Protein AF-A0A0D6TR37-F1 (afdb_monomer_lite)

Sequence (110 aa):
MEVIMEQNIENQILEQIARKRVKKIKQFYSHLFIFTIGVIIYILKKYFGLSINFWPIRFINDFFMLCWTFVIVVQGAQLFLSERILGKNWEEQKIKRILEEEKIEKQNWR

Foldseek 3Di:
DVVVVLVVVLVVLVVVVVVVLVVVVVVLVVVVVVLVVVVVVLCCCVPVVPPPVDPVSVPDDPVNNVVVVVVNVVVVVVNVCCDVVCDPVVVVVVSVVVSVVVVVVVVVVD

Secondary structure (DSSP, 8-state):
-HHHHHHHHHHHHHHHHHHHHHHHHHHHHHHHHHHHHHHHHHHHHHHH------HHHHS--HHHHHHHHHHHHHHHHHHHHHHHTSHHHHHHHHHHHHHHHHHHHHHHT-

pLDDT: mean 75.68, std 7.84, range [49.44, 86.94]

Structure (mmCIF, N/CA/C/O backbone):
data_AF-A0A0D6TR37-F1
#
_entry.id   AF-A0A0D6TR37-F1
#
loop_
_atom_site.group_PDB
_atom_site.id
_atom_site.type_symbol
_atom_site.label_atom_id
_atom_site.label_alt_id
_atom_site.label_comp_id
_atom_site.label_asym_id
_atom_site.label_entity_id
_atom_site.label_seq_id
_atom_site.pdbx_PDB_ins_code
_atom_site.Cartn_x
_atom_site.Cartn_y
_atom_site.Cartn_z
_atom_site.occupancy
_atom_site.B_iso_or_equiv
_atom_site.auth_seq_id
_atom_site.auth_comp_id
_atom_site.auth_asym_id
_atom_site.auth_atom_id
_atom_site.pdbx_PDB_model_num
ATOM 1 N N . MET A 1 1 ? -22.156 15.033 31.005 1.00 64.19 1 MET A N 1
ATOM 2 C CA . MET A 1 1 ? -20.713 14.717 30.890 1.00 64.19 1 MET A CA 1
ATOM 3 C C . MET A 1 1 ? -20.467 13.419 30.132 1.00 64.19 1 MET A C 1
ATOM 5 O O . MET A 1 1 ? -19.619 13.432 29.254 1.00 64.19 1 MET A O 1
ATOM 9 N N . GLU A 1 2 ? -21.206 12.338 30.404 1.00 69.31 2 GLU A N 1
ATOM 10 C CA . GLU A 1 2 ? -20.991 11.044 29.727 1.00 69.31 2 GLU A CA 1
ATOM 11 C C . GLU A 1 2 ? -21.242 11.094 28.211 1.00 69.31 2 GLU A C 1
ATOM 13 O O . GLU A 1 2 ? -20.377 10.671 27.455 1.00 69.31 2 GLU A O 1
ATOM 18 N N . VAL A 1 3 ? -22.322 11.743 27.756 1.00 74.75 3 VAL A N 1
ATOM 19 C CA . VAL A 1 3 ? -22.634 11.892 26.315 1.00 74.75 3 VAL A CA 1
ATOM 20 C C . VAL A 1 3 ? -21.507 12.587 25.534 1.00 74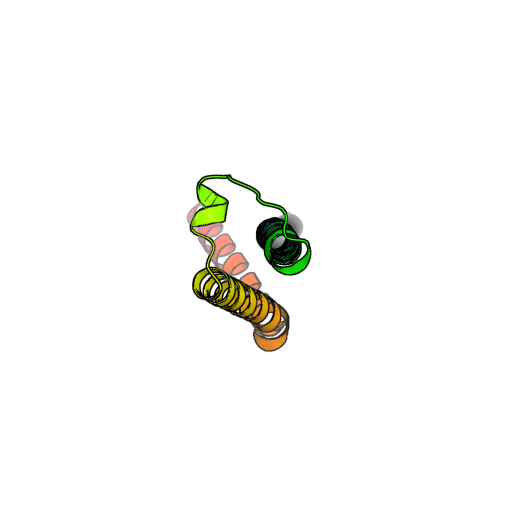.75 3 VAL A C 1
ATOM 22 O O . VAL A 1 3 ? -21.111 12.136 24.467 1.00 74.75 3 VAL A O 1
ATOM 25 N N . ILE A 1 4 ? -20.924 13.650 26.100 1.00 76.81 4 ILE A N 1
ATOM 26 C CA . ILE A 1 4 ? -19.824 14.406 25.469 1.00 76.81 4 ILE A CA 1
ATOM 27 C C . ILE A 1 4 ? -18.562 13.535 25.356 1.00 76.81 4 ILE A C 1
ATOM 29 O O . ILE A 1 4 ? -17.818 13.622 24.380 1.00 76.81 4 ILE A O 1
ATOM 33 N N . MET A 1 5 ? -18.322 12.680 26.351 1.00 74.44 5 MET A N 1
ATOM 34 C CA . MET A 1 5 ? -17.166 11.790 26.385 1.00 74.44 5 MET A CA 1
ATOM 35 C C . ME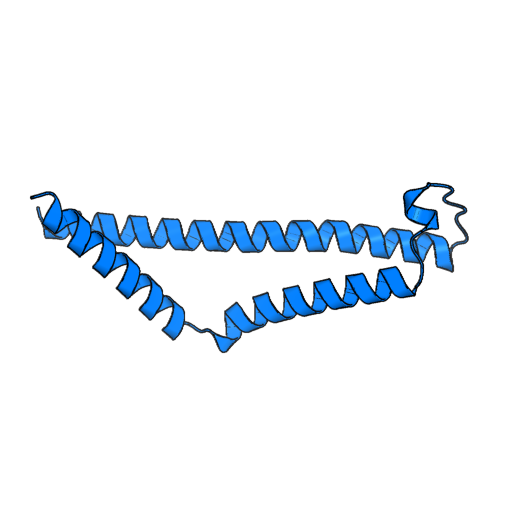T A 1 5 ? -17.300 10.636 25.382 1.00 74.44 5 MET A C 1
ATOM 37 O O . MET A 1 5 ? -16.308 10.286 24.747 1.00 74.44 5 MET A O 1
ATOM 41 N N . GLU A 1 6 ? -18.505 10.083 25.209 1.00 75.75 6 GLU A N 1
ATOM 42 C CA . GLU A 1 6 ? -18.782 9.063 24.189 1.00 75.75 6 GLU A CA 1
ATOM 43 C C . GLU A 1 6 ? -18.585 9.616 22.773 1.00 75.75 6 GLU A C 1
ATOM 45 O O . GLU A 1 6 ? -17.875 9.012 21.968 1.00 75.75 6 GLU A O 1
ATOM 50 N N . GLN A 1 7 ? -19.108 10.814 22.501 1.00 79.81 7 GLN A N 1
ATOM 51 C CA . GLN A 1 7 ? -18.947 11.471 21.202 1.00 79.81 7 GLN A CA 1
ATOM 52 C C . GLN A 1 7 ? -17.483 11.779 20.868 1.00 79.81 7 GLN A C 1
ATOM 54 O O . GLN A 1 7 ? -17.067 11.666 19.715 1.00 79.81 7 GLN A O 1
ATOM 59 N N . ASN A 1 8 ? -16.670 12.144 21.861 1.00 82.81 8 ASN A N 1
ATOM 60 C CA . ASN A 1 8 ? -15.248 12.389 21.634 1.00 82.81 8 ASN A CA 1
ATOM 61 C C . ASN A 1 8 ? -14.483 11.103 21.267 1.00 82.81 8 ASN A C 1
ATOM 63 O O . ASN A 1 8 ? -13.612 11.143 20.401 1.00 82.81 8 ASN A O 1
ATOM 67 N N . ILE A 1 9 ? -14.822 9.965 21.881 1.00 83.31 9 ILE A N 1
ATOM 68 C CA . ILE A 1 9 ? -14.188 8.667 21.593 1.00 83.31 9 ILE A CA 1
ATOM 69 C C . ILE A 1 9 ? -14.550 8.181 20.189 1.00 83.31 9 ILE A C 1
ATOM 71 O O . ILE A 1 9 ? -13.655 7.807 19.429 1.00 83.31 9 ILE A O 1
ATOM 75 N N . GLU A 1 10 ? -15.829 8.247 19.806 1.00 81.31 10 GLU A N 1
ATOM 76 C CA . GLU A 1 10 ? -16.255 7.892 18.445 1.00 81.31 10 GLU A CA 1
ATOM 77 C C . GLU A 1 10 ? -15.492 8.698 17.390 1.00 81.31 10 GLU A C 1
ATOM 79 O O . GLU A 1 10 ? -14.932 8.125 16.452 1.00 81.31 10 GLU A O 1
ATOM 84 N N . ASN A 1 11 ? -15.395 10.018 17.575 1.00 84.31 11 ASN A N 1
ATOM 85 C CA . ASN A 1 11 ? -14.668 10.890 16.655 1.00 84.31 11 ASN A CA 1
ATOM 86 C C . ASN A 1 11 ? -13.174 10.527 16.574 1.00 84.31 11 ASN A C 1
ATOM 88 O O . ASN A 1 11 ? -12.616 10.450 15.478 1.00 84.31 11 ASN A O 1
ATOM 92 N N . GLN A 1 12 ? -12.523 10.237 17.705 1.00 84.94 12 GLN A N 1
ATOM 93 C CA . GLN A 1 12 ? -11.112 9.836 17.726 1.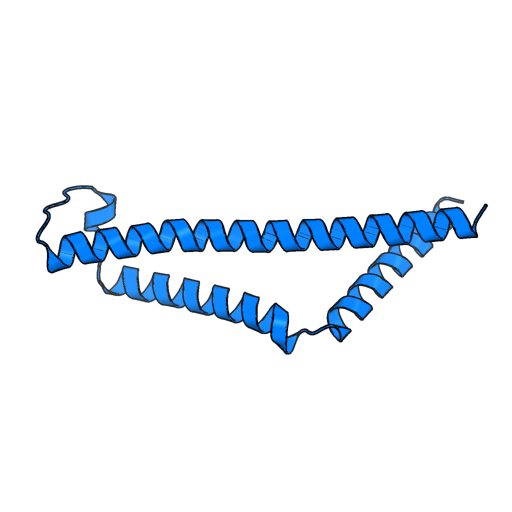00 84.94 12 GLN A CA 1
ATOM 94 C C . GLN A 1 12 ? -10.864 8.500 17.009 1.00 84.94 12 GLN A C 1
ATOM 96 O O . GLN A 1 12 ? -9.903 8.384 16.239 1.00 84.94 12 GLN A O 1
ATOM 101 N N . ILE A 1 13 ? -11.738 7.510 17.211 1.00 84.12 13 ILE A N 1
ATOM 102 C CA . ILE A 1 13 ? -11.657 6.200 16.552 1.00 84.12 13 ILE A CA 1
ATOM 103 C C . ILE A 1 13 ? -11.847 6.355 15.039 1.00 84.12 13 ILE A C 1
ATOM 105 O O . ILE A 1 13 ? -11.044 5.832 14.258 1.00 84.12 13 ILE A O 1
ATOM 109 N N . LEU A 1 14 ? -12.856 7.121 14.611 1.00 82.25 14 LEU A N 1
ATOM 110 C CA . LEU A 1 14 ? -13.120 7.399 13.197 1.00 82.25 14 LEU A CA 1
ATOM 111 C C . LEU A 1 14 ? -11.915 8.056 12.517 1.00 82.25 14 LEU A C 1
ATOM 113 O O . LEU A 1 14 ? -11.468 7.594 11.461 1.00 82.25 14 LEU A O 1
ATOM 117 N N . GLU A 1 15 ? -11.320 9.072 13.145 1.00 85.12 15 GLU A N 1
ATOM 118 C CA . GLU A 1 15 ? -10.122 9.707 12.606 1.00 85.12 15 GLU A CA 1
ATOM 119 C C . GLU A 1 15 ? -8.930 8.742 12.530 1.00 85.12 15 GLU A C 1
ATOM 121 O O . GLU A 1 15 ? -8.165 8.758 11.560 1.00 85.12 15 GLU A O 1
ATOM 126 N N . GLN A 1 16 ? -8.734 7.888 13.536 1.00 83.88 16 GLN A N 1
ATOM 127 C CA . GLN A 1 16 ? -7.621 6.941 13.552 1.00 83.88 16 GLN A CA 1
ATOM 128 C C . GLN A 1 16 ? -7.769 5.873 12.458 1.00 83.88 16 GLN A C 1
ATOM 130 O O . GLN A 1 16 ? -6.784 5.508 11.805 1.00 83.88 16 GLN A O 1
ATOM 135 N N . ILE A 1 17 ? -8.994 5.401 12.213 1.00 81.50 17 ILE A N 1
ATOM 136 C CA . ILE A 1 17 ? -9.315 4.459 11.135 1.00 81.50 17 ILE A CA 1
ATOM 137 C C . ILE A 1 17 ? -9.090 5.119 9.771 1.00 81.50 17 ILE A C 1
ATOM 139 O O . ILE A 1 17 ? -8.419 4.531 8.915 1.00 81.50 17 ILE A O 1
ATOM 143 N N . ALA A 1 18 ? -9.559 6.356 9.584 1.00 80.31 18 ALA A N 1
ATOM 144 C CA . ALA A 1 18 ? -9.324 7.131 8.368 1.00 80.31 18 ALA A CA 1
ATOM 145 C C . ALA A 1 18 ? -7.819 7.332 8.107 1.00 80.31 18 ALA A C 1
ATOM 147 O O . ALA A 1 18 ? -7.324 7.035 7.017 1.00 80.31 18 ALA A O 1
ATOM 148 N N . ARG A 1 19 ? -7.047 7.726 9.129 1.00 81.94 19 ARG A N 1
ATOM 149 C CA . ARG A 1 19 ? -5.585 7.885 9.031 1.00 81.94 19 ARG A CA 1
ATOM 150 C C . ARG A 1 19 ? -4.874 6.576 8.676 1.00 81.94 19 ARG A C 1
ATOM 152 O O . ARG A 1 19 ? -3.990 6.572 7.817 1.00 81.94 19 ARG A O 1
ATOM 159 N N . LYS A 1 20 ? -5.260 5.449 9.287 1.00 81.12 20 LYS A N 1
ATOM 160 C CA . LYS A 1 20 ? -4.694 4.121 8.971 1.00 81.12 20 LYS A CA 1
ATOM 161 C C . LYS A 1 20 ? -4.951 3.722 7.515 1.00 81.12 20 LYS A C 1
ATOM 163 O O . LYS A 1 20 ? -4.051 3.175 6.876 1.00 81.12 20 LYS A O 1
ATOM 168 N N . ARG A 1 21 ? -6.140 4.015 6.979 1.00 75.81 21 ARG A N 1
ATOM 169 C CA . ARG A 1 21 ? -6.493 3.758 5.571 1.00 75.81 21 ARG A CA 1
ATOM 170 C C . ARG A 1 21 ? -5.631 4.558 4.615 1.00 75.81 21 ARG A C 1
ATOM 172 O O . ARG A 1 21 ? -4.960 3.970 3.771 1.00 75.81 21 ARG A O 1
ATOM 179 N N . VAL A 1 22 ? -5.568 5.872 4.816 1.00 80.62 22 VAL A N 1
ATOM 180 C CA . VAL A 1 22 ? -4.742 6.765 3.994 1.00 80.62 22 VAL A CA 1
ATOM 181 C C . VAL A 1 22 ? -3.278 6.329 4.030 1.00 80.62 22 VAL A C 1
ATOM 183 O O . VAL A 1 22 ? -2.623 6.288 2.992 1.00 80.62 22 VAL A O 1
ATOM 186 N N . LYS A 1 23 ? -2.763 5.922 5.198 1.00 82.12 23 LYS A N 1
ATOM 187 C CA . LYS A 1 23 ? -1.389 5.418 5.325 1.00 82.12 23 LYS A CA 1
ATOM 188 C C . LYS A 1 23 ? -1.154 4.141 4.508 1.00 82.12 23 LYS A C 1
ATOM 190 O O . LYS A 1 23 ? -0.141 4.062 3.816 1.00 82.12 23 LYS A O 1
ATOM 195 N N . LYS A 1 24 ? -2.078 3.172 4.548 1.00 77.19 24 LYS A N 1
ATOM 196 C CA . LYS A 1 24 ? -1.992 1.939 3.741 1.00 77.19 24 LYS A CA 1
ATOM 197 C C . LYS A 1 24 ? -2.017 2.235 2.243 1.00 77.19 24 LYS A C 1
ATOM 199 O O . LYS A 1 24 ? -1.165 1.730 1.516 1.00 77.19 24 LYS A O 1
ATOM 204 N N . ILE A 1 25 ? -2.937 3.092 1.803 1.00 79.00 25 ILE A N 1
ATOM 205 C CA . ILE A 1 25 ? -3.053 3.506 0.399 1.00 79.00 25 ILE A CA 1
ATOM 206 C C . ILE A 1 25 ? -1.765 4.209 -0.044 1.00 79.00 25 ILE A C 1
ATOM 208 O O . ILE A 1 25 ? -1.163 3.829 -1.044 1.00 79.00 25 ILE A O 1
ATOM 212 N N . LYS A 1 26 ? -1.269 5.172 0.741 1.00 78.69 26 LYS A N 1
ATOM 213 C CA . LYS A 1 26 ? -0.027 5.898 0.439 1.00 78.69 26 LYS A CA 1
ATOM 214 C C . LYS A 1 26 ? 1.176 4.959 0.315 1.00 78.69 26 LYS A C 1
ATOM 216 O O . LYS A 1 26 ? 1.997 5.128 -0.583 1.00 78.69 26 LYS A O 1
ATOM 221 N N . GLN A 1 27 ? 1.275 3.956 1.187 1.00 79.31 27 GLN A N 1
ATOM 222 C CA . GLN A 1 27 ? 2.354 2.973 1.132 1.00 79.31 27 GLN A CA 1
ATOM 223 C C . GLN A 1 27 ? 2.255 2.089 -0.116 1.00 79.31 27 GLN A C 1
ATOM 225 O O . GLN A 1 27 ? 3.271 1.868 -0.771 1.00 79.31 27 GLN A O 1
ATOM 230 N N . PHE A 1 28 ? 1.051 1.654 -0.492 1.00 78.31 28 PHE A N 1
ATOM 231 C CA . PHE A 1 28 ? 0.818 0.910 -1.731 1.00 78.31 28 PHE A CA 1
ATOM 232 C C . PHE A 1 28 ? 1.206 1.725 -2.975 1.00 78.31 28 PHE A C 1
ATOM 234 O O . PHE A 1 28 ? 2.014 1.267 -3.783 1.00 78.31 28 PHE A O 1
ATOM 241 N N . TYR A 1 29 ? 0.723 2.968 -3.087 1.00 78.12 29 TYR A N 1
ATOM 242 C CA . TYR A 1 29 ? 1.059 3.855 -4.207 1.00 78.12 29 TYR A CA 1
ATOM 243 C C . TYR A 1 29 ? 2.562 4.136 -4.305 1.00 78.12 29 TYR A C 1
ATOM 245 O O . TYR A 1 29 ? 3.093 4.213 -5.408 1.00 78.12 29 TYR A O 1
ATOM 253 N N . SER A 1 30 ? 3.272 4.233 -3.177 1.00 80.19 30 SER A N 1
ATOM 254 C CA . SER A 1 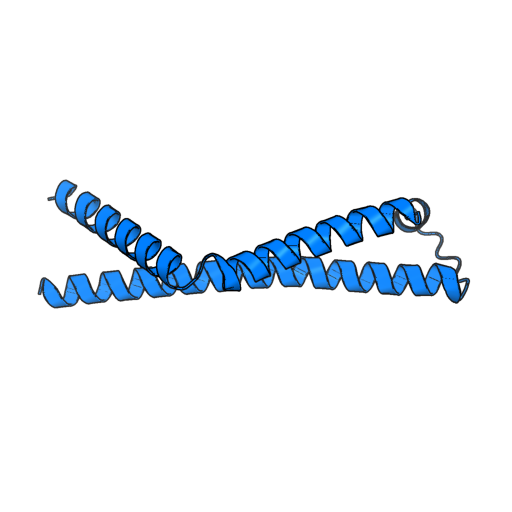30 ? 4.729 4.400 -3.186 1.00 80.19 30 SER A CA 1
ATOM 255 C C . SER A 1 30 ? 5.451 3.210 -3.828 1.00 80.19 30 SER A C 1
ATOM 257 O O . SER A 1 30 ? 6.399 3.412 -4.585 1.00 80.19 30 SER A O 1
ATOM 259 N N . HIS A 1 31 ? 5.010 1.978 -3.548 1.00 78.25 31 HIS A N 1
ATOM 260 C CA . HIS A 1 31 ? 5.587 0.774 -4.157 1.00 78.25 31 HIS A CA 1
ATOM 261 C C . HIS A 1 31 ? 5.229 0.687 -5.643 1.00 78.25 31 HIS A C 1
ATOM 263 O O . HIS A 1 31 ? 6.097 0.403 -6.468 1.00 78.25 31 HIS A O 1
ATOM 269 N N . LEU A 1 32 ? 3.978 1.007 -5.992 1.00 80.44 32 LEU A N 1
ATOM 270 C CA . LEU A 1 32 ? 3.513 1.067 -7.378 1.00 80.44 32 LEU A CA 1
ATOM 271 C C . LEU A 1 32 ? 4.321 2.081 -8.204 1.00 80.44 32 LEU A C 1
ATOM 273 O O . LEU A 1 32 ? 4.708 1.800 -9.337 1.00 80.44 32 LEU A O 1
ATOM 277 N N . PHE A 1 33 ? 4.610 3.250 -7.629 1.00 80.81 33 PHE A N 1
ATOM 278 C CA . PHE A 1 33 ? 5.365 4.317 -8.281 1.00 80.81 33 PHE A CA 1
ATOM 279 C C . PHE A 1 33 ? 6.813 3.902 -8.572 1.00 80.81 33 PHE A C 1
ATOM 281 O O . PHE A 1 33 ? 7.262 4.007 -9.714 1.00 80.81 33 PHE A O 1
ATOM 288 N N . ILE A 1 34 ? 7.519 3.346 -7.577 1.00 82.25 34 ILE A N 1
ATOM 289 C CA . ILE A 1 34 ? 8.874 2.799 -7.764 1.00 82.25 34 ILE A CA 1
ATOM 290 C C . ILE A 1 34 ? 8.881 1.700 -8.836 1.00 82.25 34 ILE A C 1
ATOM 292 O O . ILE A 1 34 ? 9.761 1.673 -9.697 1.00 82.25 34 ILE A O 1
ATOM 296 N N . PHE A 1 35 ? 7.881 0.815 -8.813 1.00 79.12 35 PHE A N 1
ATOM 297 C CA . PHE A 1 35 ? 7.764 -0.271 -9.778 1.00 79.12 35 PHE A CA 1
ATOM 298 C C . PHE A 1 35 ? 7.541 0.256 -11.198 1.00 79.12 35 PHE A C 1
ATOM 300 O O . PHE A 1 35 ? 8.205 -0.191 -12.131 1.00 79.12 35 PHE A O 1
ATOM 307 N N . THR A 1 36 ? 6.675 1.258 -11.354 1.00 81.56 36 THR A N 1
ATOM 308 C CA . THR A 1 36 ? 6.389 1.904 -12.643 1.00 81.56 36 THR A CA 1
ATOM 309 C C . THR A 1 36 ? 7.655 2.507 -13.246 1.00 81.56 36 THR A C 1
ATOM 311 O O . THR A 1 36 ? 7.938 2.294 -14.423 1.00 81.56 36 THR A O 1
ATOM 314 N N . ILE A 1 37 ? 8.472 3.183 -12.433 1.00 82.56 37 ILE A N 1
ATOM 315 C CA . ILE A 1 37 ? 9.774 3.705 -12.869 1.00 82.56 37 ILE A CA 1
ATOM 316 C C . ILE A 1 37 ? 10.693 2.562 -13.326 1.00 82.56 37 ILE A C 1
ATOM 318 O O . ILE A 1 37 ? 11.317 2.660 -14.382 1.00 82.56 37 ILE A O 1
ATOM 322 N N . GLY A 1 38 ? 10.742 1.452 -12.582 1.00 76.50 38 GLY A N 1
ATOM 323 C CA . GLY A 1 38 ? 11.520 0.268 -12.961 1.00 76.50 38 GLY A CA 1
ATOM 324 C C . GLY A 1 38 ? 11.083 -0.348 -14.296 1.00 76.50 38 GLY A C 1
ATOM 325 O O . GLY A 1 38 ? 11.930 -0.715 -15.111 1.00 76.50 38 GLY A O 1
ATOM 326 N N . VAL A 1 39 ? 9.773 -0.410 -14.556 1.00 79.44 39 VAL A N 1
ATOM 327 C CA . VAL A 1 39 ? 9.209 -0.873 -15.836 1.00 79.44 39 VAL A CA 1
ATOM 328 C C . VAL A 1 39 ? 9.596 0.061 -16.980 1.00 79.44 39 VAL A C 1
ATOM 330 O O . VAL A 1 39 ? 10.028 -0.414 -18.029 1.00 79.44 39 VAL A O 1
ATOM 333 N N . ILE A 1 40 ? 9.513 1.378 -16.777 1.00 80.62 40 ILE A N 1
ATOM 334 C CA . ILE A 1 40 ? 9.924 2.371 -17.779 1.00 80.62 40 ILE A CA 1
ATOM 335 C C . ILE A 1 40 ? 11.407 2.187 -18.127 1.00 80.62 40 ILE A C 1
ATOM 337 O O . ILE A 1 40 ? 11.749 2.057 -19.300 1.00 80.62 40 ILE A O 1
ATOM 341 N N . ILE A 1 41 ? 12.285 2.086 -17.123 1.00 77.50 41 ILE A N 1
ATOM 342 C CA . ILE A 1 41 ? 13.728 1.866 -17.329 1.00 77.50 41 ILE A CA 1
ATOM 343 C C . ILE A 1 41 ? 13.991 0.554 -18.084 1.00 77.50 41 ILE A C 1
ATOM 345 O O . ILE A 1 41 ? 14.851 0.506 -18.965 1.00 77.50 41 ILE A O 1
ATOM 349 N N . TYR A 1 42 ? 13.243 -0.509 -17.780 1.00 74.19 42 TYR A N 1
ATOM 350 C CA . TYR A 1 42 ? 13.362 -1.787 -18.479 1.00 74.19 42 TYR A CA 1
ATOM 351 C C . TYR A 1 42 ? 12.961 -1.708 -19.952 1.00 74.19 42 TYR A C 1
ATOM 353 O O . TYR A 1 42 ? 13.694 -2.202 -20.811 1.00 74.19 42 TYR A O 1
ATOM 361 N N . ILE A 1 43 ? 11.837 -1.054 -20.252 1.00 76.69 43 ILE A N 1
ATOM 362 C CA . ILE A 1 43 ? 11.383 -0.815 -21.625 1.00 76.69 43 ILE A CA 1
ATOM 363 C C . ILE A 1 43 ? 12.433 0.013 -22.373 1.00 76.69 43 ILE A C 1
ATOM 365 O O . ILE A 1 43 ? 12.812 -0.352 -23.484 1.00 76.69 43 ILE A O 1
ATOM 369 N N . LEU A 1 44 ? 12.975 1.065 -21.751 1.00 78.81 44 LEU A N 1
ATOM 370 C CA . LEU A 1 44 ? 14.043 1.872 -22.344 1.00 78.81 44 LEU A CA 1
ATOM 371 C C . LEU A 1 44 ? 15.286 1.029 -22.658 1.00 78.81 44 LEU A C 1
ATOM 373 O O . LEU A 1 44 ? 15.798 1.081 -23.771 1.00 78.81 44 LEU A O 1
ATOM 377 N N . LYS A 1 45 ? 15.744 0.187 -21.728 1.00 72.56 45 LYS A N 1
ATOM 378 C CA . LYS A 1 45 ? 16.869 -0.728 -21.973 1.00 72.56 45 LYS A CA 1
ATOM 379 C C . LYS A 1 45 ? 16.589 -1.689 -23.136 1.00 72.56 45 LYS A C 1
ATOM 381 O O . LYS A 1 45 ? 17.457 -1.879 -23.983 1.00 72.56 45 LYS A O 1
ATOM 386 N N . LYS A 1 46 ? 15.406 -2.312 -23.168 1.00 72.69 46 LYS A N 1
ATOM 387 C CA . LYS A 1 46 ? 15.074 -3.366 -24.140 1.00 72.69 46 LYS A CA 1
ATOM 388 C C . LYS A 1 46 ? 14.803 -2.825 -25.546 1.00 72.69 46 LYS A C 1
ATOM 390 O O . LYS A 1 46 ? 15.224 -3.458 -26.507 1.00 72.69 46 LYS A O 1
ATOM 395 N N . TYR A 1 47 ? 14.143 -1.673 -25.665 1.00 74.69 47 TYR A N 1
ATOM 396 C CA . TYR A 1 47 ? 13.742 -1.102 -26.957 1.00 74.69 47 TYR A CA 1
ATOM 397 C C . TYR A 1 47 ? 14.692 -0.023 -27.484 1.00 74.69 47 TYR A C 1
ATOM 399 O O . TYR A 1 47 ? 14.872 0.070 -28.693 1.00 74.69 47 TYR A O 1
ATOM 407 N N . PHE A 1 48 ? 15.329 0.768 -26.613 1.00 73.44 48 PHE A N 1
ATOM 408 C CA . PHE A 1 48 ? 16.281 1.808 -27.034 1.00 73.44 48 PHE A CA 1
ATOM 409 C C . PHE A 1 48 ? 17.743 1.339 -27.000 1.00 73.44 48 PHE A C 1
ATOM 411 O O . PHE A 1 48 ? 18.641 2.123 -27.290 1.00 73.44 48 PHE A O 1
ATOM 418 N N . GLY A 1 49 ? 18.007 0.073 -26.650 1.00 64.19 49 GLY A N 1
ATOM 419 C CA . GLY A 1 49 ? 19.351 -0.511 -26.707 1.00 64.19 49 GLY A CA 1
ATOM 420 C C . GLY A 1 49 ? 20.359 0.128 -25.746 1.00 64.19 49 GLY A C 1
ATOM 421 O O . GLY A 1 49 ? 21.564 -0.030 -25.928 1.00 64.19 49 GLY A O 1
ATOM 422 N N . LEU A 1 50 ? 19.890 0.850 -24.721 1.00 61.31 50 LEU A N 1
ATOM 423 C CA . LEU A 1 50 ? 20.754 1.438 -23.702 1.00 61.31 50 LEU A CA 1
ATOM 424 C C . LEU A 1 50 ? 21.444 0.312 -22.928 1.00 61.31 50 LEU A C 1
ATOM 426 O O . LEU A 1 50 ? 20.811 -0.411 -22.155 1.00 61.31 50 LEU A O 1
ATOM 430 N N . SER A 1 51 ? 22.757 0.172 -23.111 1.00 58.62 51 SER A N 1
ATOM 431 C CA . SER A 1 51 ? 23.599 -0.763 -22.366 1.00 58.62 51 SER A CA 1
ATOM 432 C C . SER A 1 51 ? 23.788 -0.268 -20.928 1.00 58.62 51 SER A C 1
ATOM 434 O O . SER A 1 51 ? 24.863 0.183 -20.532 1.00 58.62 51 SER A O 1
ATOM 436 N N . ILE A 1 52 ? 22.717 -0.307 -20.135 1.00 59.94 52 ILE A N 1
ATOM 437 C CA . ILE A 1 52 ? 22.767 0.033 -18.716 1.00 59.94 52 ILE A CA 1
ATOM 438 C C . ILE A 1 52 ? 23.421 -1.146 -17.992 1.00 59.94 52 ILE A C 1
ATOM 440 O O . ILE A 1 52 ? 22.771 -2.131 -17.637 1.00 59.94 52 ILE A O 1
ATOM 444 N N . ASN A 1 53 ? 24.734 -1.047 -17.801 1.00 60.94 53 ASN A N 1
ATOM 445 C CA . ASN A 1 53 ? 25.584 -2.086 -17.220 1.00 60.94 53 ASN A CA 1
ATOM 446 C C . ASN A 1 53 ? 25.561 -2.061 -15.677 1.00 60.94 53 ASN A C 1
ATOM 448 O O . ASN A 1 53 ? 26.588 -2.150 -15.012 1.00 60.94 53 ASN A O 1
ATOM 452 N N . PHE A 1 54 ? 24.372 -1.907 -15.091 1.00 62.56 54 PHE A N 1
ATOM 453 C CA . PHE A 1 54 ? 24.186 -1.908 -13.640 1.00 62.56 54 PHE A CA 1
ATOM 454 C C . PHE A 1 54 ? 23.869 -3.331 -13.163 1.00 62.56 54 PHE A C 1
ATOM 456 O O . PHE A 1 54 ? 22.968 -3.982 -13.696 1.00 62.56 54 PHE A O 1
ATOM 463 N N . TRP A 1 55 ? 24.584 -3.813 -12.143 1.00 64.12 55 TRP A N 1
ATOM 464 C CA . TRP A 1 55 ? 24.458 -5.175 -11.603 1.00 64.12 55 TRP A CA 1
ATOM 465 C C . TRP A 1 55 ? 23.001 -5.641 -11.343 1.00 64.12 55 TRP A C 1
ATOM 467 O O . TRP A 1 55 ? 22.650 -6.714 -11.832 1.00 64.12 55 TRP A O 1
ATOM 477 N N . PRO A 1 56 ? 22.097 -4.854 -10.717 1.00 63.66 56 PRO A N 1
ATOM 478 C CA . PRO A 1 56 ? 20.692 -5.255 -10.541 1.00 63.66 56 PRO A CA 1
ATOM 479 C C . PRO A 1 56 ? 19.871 -5.278 -11.845 1.00 63.66 56 PRO A C 1
ATOM 481 O O . PRO A 1 56 ? 18.929 -6.053 -11.977 1.00 63.66 56 PRO A O 1
ATOM 484 N N . ILE A 1 57 ? 20.244 -4.476 -12.845 1.00 62.09 57 ILE A N 1
ATOM 485 C CA . ILE A 1 57 ? 19.541 -4.362 -14.136 1.00 62.09 57 ILE A CA 1
ATOM 486 C C . ILE A 1 57 ? 19.918 -5.516 -15.084 1.00 62.09 57 ILE A C 1
ATOM 488 O O . ILE A 1 57 ? 19.198 -5.817 -16.043 1.00 62.09 57 ILE A O 1
ATOM 492 N N . ARG A 1 58 ? 21.031 -6.205 -14.807 1.00 64.69 58 ARG A N 1
ATOM 493 C CA . ARG A 1 58 ? 21.460 -7.413 -15.523 1.00 64.69 58 ARG A CA 1
ATOM 494 C C . ARG A 1 58 ? 20.644 -8.655 -15.142 1.00 64.69 58 ARG A C 1
ATOM 496 O O . ARG A 1 58 ? 20.422 -9.495 -16.003 1.00 64.69 58 ARG A O 1
ATOM 503 N N . PHE A 1 59 ? 20.177 -8.755 -13.895 1.00 65.94 59 PHE A N 1
ATOM 504 C CA . PHE A 1 59 ? 19.328 -9.866 -13.430 1.00 65.94 59 PHE A CA 1
ATOM 505 C C . PHE A 1 59 ? 17.844 -9.693 -13.775 1.00 65.94 59 PHE A C 1
ATOM 507 O O . PHE A 1 59 ? 17.064 -10.639 -13.668 1.00 65.94 59 PHE A O 1
ATOM 514 N N . ILE A 1 60 ? 17.455 -8.496 -14.212 1.00 65.94 60 ILE A N 1
ATOM 515 C CA . ILE A 1 60 ? 16.103 -8.203 -14.672 1.00 65.94 60 ILE A CA 1
ATOM 516 C C . ILE A 1 60 ? 15.881 -8.867 -16.042 1.00 65.94 60 ILE A C 1
ATOM 518 O O . ILE A 1 60 ? 16.282 -8.376 -17.099 1.00 65.94 60 ILE A O 1
ATOM 522 N N . ASN A 1 61 ? 15.287 -10.058 -15.983 1.00 70.06 61 ASN A N 1
ATOM 523 C CA . ASN A 1 61 ? 14.840 -10.849 -17.125 1.00 70.06 61 ASN A CA 1
ATOM 524 C C . ASN A 1 61 ? 13.327 -10.680 -17.324 1.00 70.06 61 ASN A C 1
ATOM 526 O O . ASN A 1 61 ? 12.621 -10.324 -16.377 1.00 70.06 61 ASN A O 1
ATOM 530 N N . ASP A 1 62 ? 12.815 -10.998 -18.519 1.00 71.81 62 ASP A N 1
ATOM 531 C CA . ASP A 1 62 ? 11.374 -10.922 -18.831 1.00 71.81 62 ASP A CA 1
ATOM 532 C C . ASP A 1 62 ? 10.512 -11.649 -17.784 1.00 71.81 62 ASP A C 1
ATOM 534 O O . ASP A 1 62 ? 9.488 -11.135 -17.342 1.00 71.81 62 ASP A O 1
ATOM 538 N N . PHE A 1 63 ? 10.974 -12.810 -17.309 1.00 77.38 63 PHE A N 1
ATOM 539 C CA . PHE A 1 63 ? 10.294 -13.587 -16.272 1.00 77.38 63 PHE A CA 1
ATOM 540 C C . PHE A 1 63 ? 10.221 -12.863 -14.919 1.00 77.38 63 PHE A C 1
ATOM 542 O O . PHE A 1 63 ? 9.189 -12.897 -14.251 1.00 77.38 63 PHE A O 1
ATOM 549 N N . PHE A 1 64 ? 11.294 -12.173 -14.518 1.00 79.75 64 PHE A N 1
ATOM 550 C CA . PHE A 1 64 ? 11.316 -11.408 -13.271 1.00 79.75 64 PHE A CA 1
ATOM 551 C C . PHE A 1 64 ? 10.362 -10.212 -13.367 1.00 79.75 64 PHE A C 1
ATOM 553 O O . PHE A 1 64 ? 9.579 -9.977 -12.449 1.00 79.75 64 PHE A O 1
ATOM 560 N N . MET A 1 65 ? 10.354 -9.519 -14.512 1.00 77.94 65 MET A N 1
ATOM 561 C CA . MET A 1 65 ? 9.406 -8.437 -14.797 1.00 77.94 65 MET A CA 1
ATOM 562 C C . MET A 1 65 ? 7.955 -8.927 -14.762 1.00 77.94 65 MET A C 1
ATOM 564 O O . MET A 1 65 ? 7.114 -8.290 -14.131 1.00 77.94 65 MET A O 1
ATOM 568 N N . LEU A 1 66 ? 7.657 -10.060 -15.407 1.00 81.19 66 LEU A N 1
ATOM 569 C CA . LEU A 1 66 ? 6.321 -10.660 -15.430 1.00 81.19 66 LEU A CA 1
ATOM 570 C C . LEU A 1 66 ? 5.858 -11.066 -14.031 1.00 81.19 66 LEU A C 1
ATOM 572 O O . LEU A 1 66 ? 4.738 -10.741 -13.644 1.00 81.19 66 LEU A O 1
ATOM 576 N N . CYS A 1 67 ? 6.725 -11.712 -13.252 1.00 84.81 67 CYS A N 1
ATOM 577 C CA . CYS A 1 67 ? 6.404 -12.130 -11.892 1.00 84.81 67 CYS A CA 1
ATOM 578 C C . CYS A 1 67 ? 6.104 -10.917 -10.995 1.00 84.81 67 CYS A C 1
ATOM 580 O O . CYS A 1 67 ? 5.064 -10.870 -10.340 1.00 84.81 67 CYS A O 1
ATOM 582 N N . TRP A 1 68 ? 6.946 -9.879 -11.039 1.00 80.19 68 TRP A N 1
ATOM 583 C CA . TRP A 1 68 ? 6.707 -8.645 -10.285 1.00 80.19 68 TRP A CA 1
ATOM 584 C C . TRP A 1 68 ? 5.463 -7.886 -10.748 1.00 80.19 68 TRP A C 1
ATOM 586 O O . TRP A 1 68 ? 4.713 -7.380 -9.914 1.00 80.19 68 TRP A O 1
ATOM 596 N N . THR A 1 69 ? 5.202 -7.855 -12.057 1.00 81.00 69 THR A N 1
ATOM 597 C CA . THR A 1 69 ? 3.967 -7.282 -12.610 1.00 81.00 69 THR A CA 1
ATOM 598 C C . THR A 1 69 ? 2.749 -8.010 -12.053 1.00 81.00 69 THR A C 1
ATOM 600 O O . THR A 1 69 ? 1.810 -7.367 -11.593 1.00 81.00 69 THR A O 1
ATOM 603 N N . PHE A 1 70 ? 2.776 -9.344 -12.023 1.00 86.94 70 PHE A N 1
ATOM 604 C CA . PHE A 1 70 ? 1.679 -10.152 -11.497 1.00 86.94 70 PHE A CA 1
ATOM 605 C C . PHE A 1 70 ? 1.448 -9.906 -10.001 1.00 86.94 70 PHE A C 1
ATOM 607 O O . PHE A 1 70 ? 0.311 -9.705 -9.580 1.00 86.94 70 PHE A O 1
ATOM 614 N N . VAL A 1 71 ? 2.518 -9.831 -9.201 1.00 83.88 71 VAL A N 1
ATOM 615 C CA . VAL A 1 71 ? 2.438 -9.498 -7.767 1.00 83.88 71 VAL A CA 1
ATOM 616 C C . VAL A 1 71 ? 1.782 -8.132 -7.551 1.00 83.88 71 VAL A C 1
ATOM 618 O O . VAL A 1 71 ? 0.896 -8.006 -6.708 1.00 83.88 71 VAL A O 1
ATOM 621 N N . ILE A 1 72 ? 2.168 -7.117 -8.328 1.00 78.62 72 ILE A N 1
ATOM 622 C CA . ILE A 1 72 ? 1.586 -5.770 -8.240 1.00 78.62 72 ILE A CA 1
ATOM 623 C C . ILE A 1 72 ? 0.111 -5.780 -8.657 1.00 78.62 72 ILE A C 1
ATOM 625 O O . ILE A 1 72 ? -0.716 -5.171 -7.981 1.00 78.62 72 ILE A O 1
ATOM 629 N N . VAL A 1 73 ? -0.232 -6.481 -9.741 1.00 84.38 73 VAL A N 1
ATOM 630 C CA . VAL A 1 73 ? -1.618 -6.612 -10.215 1.00 84.38 73 VAL A CA 1
ATOM 631 C C . VAL A 1 73 ? -2.489 -7.271 -9.151 1.00 84.38 73 VAL A C 1
ATOM 633 O O . VAL A 1 73 ? -3.575 -6.774 -8.874 1.00 84.38 73 VAL A O 1
ATOM 636 N N . VAL A 1 74 ? -2.007 -8.335 -8.504 1.00 85.50 74 VAL A N 1
ATOM 637 C CA . VAL A 1 74 ? -2.726 -8.991 -7.404 1.00 85.50 74 VAL A CA 1
ATOM 638 C C . VAL A 1 74 ? -2.878 -8.051 -6.209 1.00 85.50 74 VAL A C 1
ATOM 640 O O . VAL A 1 74 ? -3.981 -7.936 -5.682 1.00 85.50 74 VAL A O 1
ATOM 643 N N . GLN A 1 75 ? -1.828 -7.329 -5.804 1.00 80.25 75 GLN A N 1
ATOM 644 C CA . GLN A 1 75 ? -1.935 -6.365 -4.700 1.00 80.25 75 GLN A CA 1
ATOM 645 C C . GLN A 1 75 ? -2.905 -5.215 -5.021 1.00 80.25 75 GLN A C 1
ATOM 647 O O . GLN A 1 75 ? -3.698 -4.822 -4.165 1.00 80.25 75 GLN A O 1
ATOM 652 N N . GLY A 1 76 ? -2.885 -4.699 -6.253 1.00 78.06 76 GLY A N 1
ATOM 653 C CA . GLY A 1 76 ? -3.818 -3.672 -6.717 1.00 78.06 76 GLY A CA 1
ATOM 654 C C . GLY A 1 76 ? -5.251 -4.185 -6.780 1.00 78.06 76 GLY A C 1
ATOM 655 O O . GLY A 1 76 ? -6.163 -3.523 -6.288 1.00 78.06 76 GLY A O 1
ATOM 656 N N . ALA A 1 77 ? -5.447 -5.400 -7.296 1.00 80.31 77 ALA A N 1
ATOM 657 C CA . ALA A 1 77 ? -6.737 -6.071 -7.290 1.00 80.31 77 ALA A CA 1
ATOM 658 C C . ALA A 1 77 ? -7.239 -6.267 -5.857 1.00 80.31 77 ALA A C 1
ATOM 660 O O . ALA A 1 77 ? -8.386 -5.945 -5.589 1.00 80.31 77 ALA A O 1
ATOM 661 N N . GLN A 1 78 ? -6.404 -6.711 -4.913 1.00 75.38 78 GLN A N 1
ATOM 662 C CA . GLN A 1 78 ? -6.786 -6.847 -3.503 1.00 75.38 78 GLN A CA 1
ATOM 663 C C . GLN A 1 78 ? -7.188 -5.514 -2.868 1.00 75.38 78 GLN A C 1
ATOM 665 O O . GLN A 1 78 ? -8.169 -5.479 -2.129 1.00 75.38 78 GLN A O 1
ATOM 670 N N . LEU A 1 79 ? -6.475 -4.420 -3.153 1.00 73.00 79 LEU A N 1
ATOM 671 C CA . LEU A 1 79 ? -6.838 -3.094 -2.647 1.00 73.00 79 LEU A CA 1
ATOM 672 C C . LEU A 1 79 ? -8.186 -2.636 -3.227 1.00 73.00 79 LEU A C 1
ATOM 674 O O . LEU A 1 79 ? -9.066 -2.202 -2.490 1.00 73.00 79 LEU A O 1
ATOM 678 N N . PHE A 1 80 ? -8.381 -2.828 -4.533 1.00 76.25 80 PHE A N 1
ATOM 679 C CA . PHE A 1 80 ? -9.603 -2.455 -5.242 1.00 76.25 80 PHE A CA 1
ATOM 680 C C . PHE A 1 80 ? -10.805 -3.323 -4.840 1.00 76.25 80 PHE A C 1
ATOM 682 O O . PHE A 1 80 ? -11.906 -2.819 -4.642 1.00 76.25 80 PHE A O 1
ATOM 689 N N . LEU A 1 81 ? -10.596 -4.630 -4.659 1.00 70.44 81 LEU A N 1
ATOM 690 C CA . LEU A 1 81 ? -11.574 -5.577 -4.119 1.00 70.44 81 LEU A CA 1
ATOM 691 C C . LEU A 1 81 ? -11.891 -5.242 -2.658 1.00 70.44 81 LEU A C 1
ATOM 693 O O . LEU A 1 81 ? -13.047 -5.310 -2.259 1.00 70.44 81 LEU A O 1
ATOM 697 N N . SER A 1 82 ? -10.903 -4.836 -1.859 1.00 67.12 82 SER A N 1
ATOM 698 C CA . SER A 1 82 ? -11.145 -4.379 -0.490 1.00 67.12 82 SER A CA 1
ATOM 699 C C . SER A 1 82 ? -11.972 -3.095 -0.442 1.00 67.12 82 SER A C 1
ATOM 701 O O . SER A 1 82 ? -12.755 -2.932 0.489 1.00 67.12 82 SER A O 1
ATOM 703 N N . GLU A 1 83 ? -11.833 -2.196 -1.412 1.00 67.00 83 GLU A N 1
ATOM 704 C CA . GLU A 1 83 ? -12.669 -0.993 -1.496 1.00 67.00 83 GLU A CA 1
ATOM 705 C C . GLU A 1 83 ? -14.067 -1.288 -2.070 1.00 67.00 83 GLU A C 1
ATOM 707 O O . GLU A 1 83 ? -15.056 -0.753 -1.573 1.00 67.00 83 GLU A O 1
ATOM 712 N N . ARG A 1 84 ? -14.188 -2.169 -3.077 1.00 64.69 84 ARG A N 1
ATOM 713 C CA . ARG A 1 84 ? -15.468 -2.486 -3.743 1.00 64.69 84 ARG A CA 1
ATOM 714 C C . ARG A 1 84 ? -16.302 -3.584 -3.082 1.00 64.69 84 ARG A C 1
ATOM 716 O O . ARG A 1 84 ? -17.519 -3.452 -3.026 1.00 64.69 84 ARG A O 1
ATOM 723 N N . ILE A 1 85 ? -15.685 -4.700 -2.695 1.00 61.44 85 ILE A N 1
ATOM 724 C CA . ILE A 1 85 ? -16.375 -5.931 -2.264 1.00 61.44 85 ILE A CA 1
ATOM 725 C C . ILE A 1 85 ? -16.546 -5.977 -0.751 1.00 61.44 85 ILE A C 1
ATOM 727 O O . ILE A 1 85 ? -17.611 -6.358 -0.275 1.00 61.44 85 ILE A O 1
ATOM 731 N N . LEU A 1 86 ? -15.521 -5.587 0.014 1.00 59.03 86 LEU A N 1
ATOM 732 C CA . LEU A 1 86 ? -15.623 -5.595 1.478 1.00 59.03 86 LEU A CA 1
ATOM 733 C C . LEU A 1 86 ? -16.590 -4.523 1.992 1.00 59.03 86 LEU A C 1
ATOM 735 O O . LEU A 1 86 ? -17.253 -4.769 2.991 1.00 59.03 86 LEU A O 1
ATOM 739 N N . GLY A 1 87 ? -16.780 -3.431 1.248 1.00 61.38 87 GLY A N 1
ATOM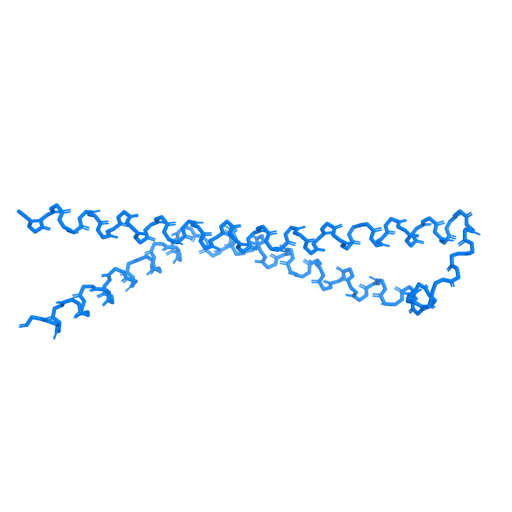 740 C CA . GLY A 1 87 ? -17.965 -2.582 1.333 1.00 61.38 87 GLY A CA 1
ATOM 741 C C . GLY A 1 87 ? -18.214 -1.901 2.686 1.00 61.38 87 GLY A C 1
ATOM 742 O O . GLY A 1 87 ? -17.673 -2.231 3.742 1.00 61.38 87 GLY A O 1
ATOM 743 N N . LYS A 1 88 ? -19.117 -0.925 2.649 1.00 62.47 88 LYS A N 1
ATOM 744 C CA . LYS A 1 88 ? -19.533 -0.123 3.808 1.00 62.47 88 LYS A CA 1
ATOM 745 C C . LYS A 1 88 ? -19.971 -0.978 5.015 1.00 62.47 88 LYS A C 1
ATOM 747 O O . LYS A 1 88 ? -19.730 -0.601 6.155 1.00 62.47 88 LYS A O 1
ATOM 752 N N . ASN A 1 89 ? -20.528 -2.167 4.764 1.00 71.00 89 ASN A N 1
ATOM 753 C CA . ASN A 1 89 ? -20.995 -3.086 5.806 1.00 71.00 89 ASN A CA 1
ATOM 754 C C . ASN A 1 89 ? -19.859 -3.689 6.646 1.00 71.00 89 ASN A C 1
ATOM 756 O O . ASN A 1 89 ? -20.006 -3.815 7.860 1.00 71.00 89 ASN A O 1
ATOM 760 N N . TRP A 1 90 ? -18.729 -4.071 6.041 1.00 76.25 90 TRP A N 1
ATOM 761 C CA . TRP A 1 90 ? -17.590 -4.569 6.819 1.00 76.25 90 TRP A CA 1
ATOM 762 C C . TRP A 1 90 ? -16.945 -3.443 7.631 1.00 76.25 90 TRP A C 1
ATOM 764 O O . TRP A 1 90 ? -16.522 -3.655 8.767 1.00 76.25 90 TRP A O 1
ATOM 774 N N . GLU A 1 91 ? -16.910 -2.232 7.070 1.00 75.25 91 GLU A N 1
ATOM 775 C CA . GLU A 1 91 ? -16.459 -1.027 7.767 1.00 75.25 91 GLU A CA 1
ATOM 776 C C . GLU A 1 91 ? -17.279 -0.722 9.010 1.00 75.25 91 GLU A C 1
ATOM 778 O O . GLU A 1 91 ? -16.708 -0.578 10.092 1.00 75.25 91 GLU A O 1
ATOM 783 N N . GLU A 1 92 ? -18.602 -0.674 8.869 1.00 78.06 92 GLU A N 1
ATOM 784 C CA . GLU A 1 92 ? -19.509 -0.427 9.986 1.00 78.06 92 GLU A CA 1
ATOM 785 C C . GLU A 1 92 ? -19.360 -1.501 11.065 1.00 78.06 92 GLU A C 1
ATOM 787 O O . GLU A 1 92 ? -19.237 -1.171 12.242 1.00 78.06 92 GLU A O 1
ATOM 792 N N . GLN A 1 93 ? -19.262 -2.782 10.688 1.00 81.38 93 GLN A N 1
ATOM 793 C CA . GLN A 1 93 ? -19.037 -3.860 11.657 1.00 81.38 93 GLN A CA 1
ATOM 794 C C . GLN A 1 93 ? -17.688 -3.742 12.374 1.00 81.38 93 GLN A C 1
ATOM 796 O O . GLN A 1 93 ? -17.594 -4.044 13.565 1.00 81.38 93 GLN A O 1
ATOM 801 N N . LYS A 1 94 ? -16.633 -3.308 11.675 1.00 80.38 94 LYS A N 1
ATOM 802 C CA . LYS A 1 94 ? -15.305 -3.147 12.273 1.00 80.38 94 LYS A CA 1
ATOM 803 C C . LYS A 1 94 ? -15.268 -1.967 13.242 1.00 80.38 94 LYS A C 1
ATOM 805 O O . LYS A 1 94 ? -14.703 -2.115 14.321 1.00 80.38 94 LYS A O 1
ATOM 810 N N . ILE A 1 95 ? -15.881 -0.840 12.879 1.00 82.19 95 ILE A N 1
ATOM 811 C CA . ILE A 1 95 ? -16.013 0.334 13.755 1.00 82.19 95 ILE A CA 1
ATOM 812 C C . ILE A 1 95 ? -16.819 -0.038 14.999 1.00 82.19 95 ILE A C 1
ATOM 814 O O . ILE A 1 95 ? -16.379 0.244 16.109 1.00 82.19 95 ILE A O 1
ATOM 818 N N . LYS A 1 96 ? -17.942 -0.744 14.821 1.00 83.88 96 LYS A N 1
ATOM 819 C CA . LYS A 1 96 ? -18.804 -1.167 15.927 1.00 83.88 96 LYS A CA 1
ATOM 820 C C . LYS A 1 96 ? -18.063 -2.065 16.920 1.00 83.88 96 LYS A C 1
ATOM 822 O O . LYS A 1 96 ? -18.126 -1.802 18.111 1.00 83.88 96 LYS A O 1
ATOM 827 N N . ARG A 1 97 ? -17.282 -3.044 16.436 1.00 84.62 97 ARG A N 1
ATOM 828 C CA . ARG A 1 97 ? -16.438 -3.886 17.307 1.00 84.62 97 ARG A CA 1
ATOM 829 C C . ARG A 1 97 ? -15.384 -3.089 18.071 1.00 84.62 97 ARG A C 1
ATOM 831 O O . ARG A 1 97 ? -15.227 -3.316 19.258 1.00 84.62 97 ARG A O 1
ATOM 838 N N . ILE A 1 98 ? -14.677 -2.171 17.409 1.00 84.31 98 ILE A N 1
ATOM 839 C CA . ILE A 1 98 ? -13.632 -1.360 18.062 1.00 84.31 98 ILE A CA 1
ATOM 840 C C . ILE A 1 98 ? -14.247 -0.470 19.152 1.00 84.31 98 ILE A C 1
ATOM 842 O O . ILE A 1 98 ? -13.688 -0.351 20.235 1.00 84.31 98 ILE A O 1
ATOM 846 N N . LEU A 1 99 ? -15.412 0.127 18.881 1.00 83.94 99 LEU A N 1
ATOM 847 C CA . LEU A 1 99 ? -16.128 0.952 19.853 1.00 83.94 99 LEU A CA 1
ATOM 848 C C . LEU A 1 99 ? -16.601 0.134 21.067 1.00 83.94 99 LEU A C 1
ATOM 850 O O . LEU A 1 99 ? -16.582 0.621 22.195 1.00 83.94 99 LEU A O 1
ATOM 854 N N . GLU A 1 100 ? -17.025 -1.106 20.833 1.00 84.88 100 GLU A N 1
ATOM 855 C CA . GLU A 1 100 ? -17.477 -2.036 21.869 1.00 84.88 100 GLU A CA 1
ATOM 856 C C . GLU A 1 100 ? -16.303 -2.544 22.726 1.00 84.88 100 GLU A C 1
ATOM 858 O O . GLU A 1 100 ? -16.407 -2.553 23.950 1.00 84.88 100 GLU A O 1
ATOM 863 N N . GLU A 1 101 ? -15.155 -2.854 22.112 1.00 84.19 101 GLU A N 1
ATOM 864 C CA . GLU A 1 101 ? -13.901 -3.198 22.805 1.00 84.19 101 GLU A CA 1
ATOM 865 C C . GLU A 1 101 ? -13.411 -2.049 23.710 1.00 84.19 101 GLU A C 1
ATOM 867 O O . GLU A 1 101 ? -13.138 -2.272 24.889 1.00 84.19 101 GLU A O 1
ATOM 872 N N . GLU A 1 102 ? -13.384 -0.810 23.205 1.00 79.81 102 GLU A N 1
ATOM 873 C CA . GLU A 1 102 ? -13.004 0.384 23.981 1.00 79.81 102 GLU A CA 1
ATOM 874 C C . GLU A 1 102 ? -13.976 0.669 25.141 1.00 79.81 102 GLU A C 1
ATOM 876 O O . GLU A 1 102 ? -13.550 1.047 26.237 1.00 79.81 102 GLU A O 1
ATOM 881 N N . LYS A 1 103 ? -15.289 0.460 24.943 1.00 78.25 103 LYS A N 1
ATOM 882 C CA . LYS A 1 103 ? -16.289 0.588 26.020 1.00 78.25 103 LYS A CA 1
ATOM 883 C C . LYS A 1 103 ? -16.056 -0.432 27.136 1.00 78.25 103 LYS A C 1
ATOM 885 O O . LYS A 1 103 ? -16.116 -0.055 28.307 1.00 78.25 103 LYS A O 1
ATOM 890 N N . ILE A 1 104 ? -15.776 -1.689 26.783 1.00 80.12 104 ILE A N 1
ATOM 891 C CA . ILE A 1 104 ? -15.511 -2.769 27.746 1.00 80.12 104 ILE A CA 1
ATOM 892 C C . ILE A 1 104 ? -14.222 -2.492 28.524 1.00 80.12 104 ILE A C 1
ATOM 894 O O . ILE A 1 104 ? -14.214 -2.611 29.749 1.00 80.12 104 ILE A O 1
ATOM 898 N N . GLU A 1 105 ? -13.149 -2.079 27.844 1.00 76.88 105 GLU A N 1
ATOM 899 C CA . GLU A 1 105 ? -11.878 -1.755 28.495 1.00 76.88 105 GLU A CA 1
ATOM 900 C C . GLU A 1 105 ? -12.068 -0.634 29.521 1.00 76.88 105 GLU A C 1
ATOM 902 O O . GLU A 1 105 ? -11.726 -0.795 30.691 1.00 76.88 105 GLU A O 1
ATOM 907 N N . LYS A 1 106 ? -12.718 0.467 29.135 1.00 70.38 106 LYS A N 1
ATOM 908 C CA . LYS A 1 106 ? -12.937 1.615 30.024 1.00 70.38 106 LYS A CA 1
ATOM 909 C C . LYS A 1 106 ? -13.837 1.303 31.226 1.00 70.38 106 LYS A C 1
ATOM 911 O O . LYS A 1 106 ? -13.700 1.946 32.266 1.00 70.38 106 LYS A O 1
ATOM 916 N N . GLN A 1 107 ? -14.748 0.338 31.091 1.00 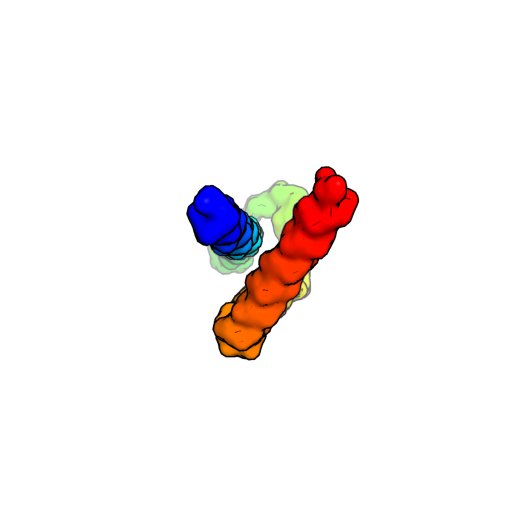70.12 107 GLN A N 1
ATOM 917 C CA . GLN A 1 107 ? -15.605 -0.134 32.179 1.00 70.12 107 GLN A CA 1
ATOM 918 C C . GLN A 1 107 ? -14.842 -1.014 33.181 1.00 70.12 107 GLN A C 1
ATOM 920 O O . GLN A 1 107 ? -15.165 -0.981 34.360 1.00 70.12 107 GLN A O 1
ATOM 925 N N . ASN A 1 108 ? -13.811 -1.739 32.735 1.00 71.19 108 ASN A N 1
ATOM 926 C CA . ASN A 1 108 ? -12.943 -2.560 33.588 1.00 71.19 108 ASN A CA 1
ATOM 927 C C . ASN A 1 108 ? -11.915 -1.740 34.396 1.00 71.19 108 ASN A C 1
ATOM 929 O O . ASN A 1 108 ? -11.326 -2.252 35.343 1.00 71.19 108 ASN A O 1
ATOM 933 N N . TRP A 1 109 ? -11.676 -0.482 34.008 1.00 60.78 109 TRP A N 1
ATOM 934 C CA . TRP A 1 109 ? -10.800 0.466 34.712 1.00 60.78 109 TRP A CA 1
ATOM 935 C C . TRP A 1 109 ? -11.536 1.331 35.762 1.00 60.78 109 TRP A C 1
ATOM 937 O O . TRP A 1 109 ? -10.908 2.200 36.371 1.00 60.78 109 TRP A O 1
ATOM 947 N N . ARG A 1 110 ? -12.847 1.127 35.966 1.00 49.44 110 ARG A N 1
ATOM 948 C CA . ARG A 1 110 ? -13.640 1.707 37.067 1.00 49.44 110 ARG A CA 1
ATOM 949 C C . ARG A 1 110 ? -13.872 0.667 38.156 1.00 49.44 110 ARG A C 1
ATOM 951 O O . ARG A 1 110 ? -13.882 1.087 39.332 1.00 49.44 110 ARG A O 1
#

Radius of gyration: 22.52 Å; chains: 1; bounding box: 48×28×64 Å